Protein AF-A0A9E1V8F0-F1 (afdb_monomer)

Radius of gyration: 15.06 Å; Cα contacts (8 Å, |Δi|>4): 42; chains: 1; bounding box: 48×16×38 Å

Mean predicted aligned error: 6.56 Å

Structure (mmCIF, N/CA/C/O backbone):
data_AF-A0A9E1V8F0-F1
#
_entry.id   AF-A0A9E1V8F0-F1
#
loop_
_atom_site.group_PDB
_atom_site.id
_atom_site.type_symbol
_atom_site.label_atom_id
_atom_site.label_alt_id
_atom_site.label_comp_id
_atom_site.label_asym_id
_atom_site.label_entity_id
_atom_site.label_seq_id
_atom_site.pdbx_PDB_ins_code
_atom_site.Cartn_x
_atom_site.Cartn_y
_atom_site.Cartn_z
_atom_site.occupancy
_atom_site.B_iso_or_equiv
_atom_site.auth_seq_id
_atom_site.auth_comp_id
_atom_site.auth_asym_id
_atom_site.auth_atom_id
_atom_site.pdbx_PDB_model_num
ATOM 1 N N . MET A 1 1 ? 31.935 0.889 -15.992 1.00 35.72 1 MET A N 1
ATOM 2 C CA . MET A 1 1 ? 30.848 1.476 -15.182 1.00 35.72 1 MET A CA 1
ATOM 3 C C . MET A 1 1 ? 29.526 1.048 -15.794 1.00 35.72 1 MET A C 1
ATOM 5 O O . MET A 1 1 ? 29.065 1.660 -16.747 1.00 35.72 1 MET A O 1
ATOM 9 N N . THR A 1 2 ? 28.974 -0.069 -15.330 1.00 46.81 2 THR A N 1
ATOM 10 C CA . THR A 1 2 ? 27.608 -0.487 -15.658 1.00 46.81 2 THR A CA 1
ATOM 11 C C . THR A 1 2 ? 26.661 0.535 -15.043 1.00 46.81 2 THR A C 1
ATOM 13 O O . THR A 1 2 ? 26.617 0.679 -13.827 1.00 46.81 2 THR A O 1
ATOM 16 N N . MET A 1 3 ? 25.967 1.306 -15.881 1.00 43.94 3 MET A N 1
ATOM 17 C CA . MET A 1 3 ? 24.870 2.150 -15.421 1.00 43.94 3 MET A CA 1
ATOM 18 C C . MET A 1 3 ? 23.781 1.230 -14.873 1.00 43.94 3 MET A C 1
ATOM 20 O O . MET A 1 3 ? 23.055 0.608 -15.650 1.00 43.94 3 MET A O 1
ATOM 24 N N . ASP A 1 4 ? 23.700 1.125 -13.547 1.00 53.34 4 ASP A N 1
ATOM 25 C CA . ASP A 1 4 ? 22.564 0.541 -12.842 1.00 53.34 4 ASP A CA 1
ATOM 26 C C . ASP A 1 4 ? 21.317 1.333 -13.245 1.00 53.34 4 ASP A C 1
ATOM 28 O O . ASP A 1 4 ? 21.004 2.397 -12.7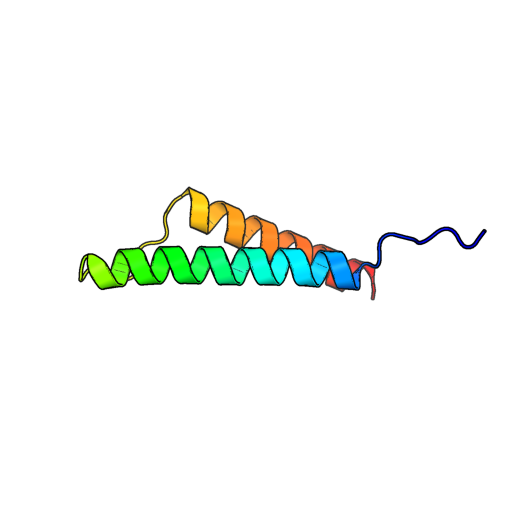05 1.00 53.34 4 ASP A O 1
ATOM 32 N N . LYS A 1 5 ? 20.598 0.841 -14.259 1.00 56.62 5 LYS A N 1
ATOM 33 C CA . LYS A 1 5 ? 19.196 1.209 -14.438 1.00 56.62 5 LYS A CA 1
ATOM 34 C C . LYS A 1 5 ? 18.531 0.894 -13.100 1.00 56.62 5 LYS A C 1
ATOM 36 O O . LYS A 1 5 ? 18.659 -0.251 -12.671 1.00 56.62 5 LYS A O 1
ATOM 41 N N . PRO A 1 6 ? 17.826 1.838 -12.451 1.00 55.09 6 PRO A N 1
ATOM 42 C CA . PRO A 1 6 ? 17.090 1.519 -11.238 1.00 55.09 6 PRO A CA 1
ATOM 43 C C . PRO A 1 6 ? 16.200 0.318 -11.548 1.00 55.09 6 PRO A C 1
ATOM 45 O O . PRO A 1 6 ? 15.336 0.399 -12.426 1.00 55.09 6 PRO A O 1
ATOM 48 N N . ASN A 1 7 ? 16.503 -0.807 -10.905 1.00 69.94 7 ASN A N 1
ATOM 49 C CA . ASN A 1 7 ? 15.975 -2.110 -11.259 1.00 69.94 7 ASN A CA 1
ATOM 50 C C . ASN A 1 7 ? 14.446 -2.029 -11.165 1.00 69.94 7 ASN A C 1
ATOM 52 O O . ASN A 1 7 ? 13.901 -1.774 -10.090 1.00 69.94 7 ASN A O 1
ATOM 56 N N . GLY A 1 8 ? 13.729 -2.174 -12.286 1.00 71.44 8 GLY A N 1
ATOM 57 C CA . GLY A 1 8 ? 12.263 -2.056 -12.308 1.00 71.44 8 GLY A CA 1
ATOM 58 C C . GLY A 1 8 ? 11.601 -2.972 -11.272 1.00 71.44 8 GLY A C 1
ATOM 59 O O . GLY A 1 8 ? 10.594 -2.612 -10.661 1.00 71.44 8 GLY A O 1
ATOM 60 N N . ALA A 1 9 ? 12.245 -4.104 -10.974 1.00 77.50 9 ALA A N 1
ATOM 61 C CA . ALA A 1 9 ? 11.850 -5.027 -9.920 1.00 77.50 9 ALA A CA 1
ATOM 62 C C .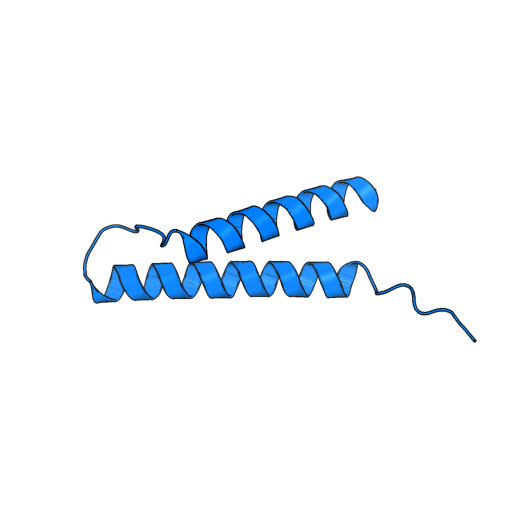 ALA A 1 9 ? 11.921 -4.426 -8.501 1.00 77.50 9 ALA A C 1
ATOM 64 O O . ALA A 1 9 ? 11.034 -4.693 -7.690 1.00 77.50 9 ALA A O 1
ATOM 65 N N . GLU A 1 10 ? 12.924 -3.602 -8.187 1.00 83.00 10 GLU A N 1
ATOM 66 C CA . GLU A 1 10 ? 13.045 -2.942 -6.877 1.00 83.00 10 GLU A CA 1
ATOM 67 C C . GLU A 1 10 ? 11.940 -1.912 -6.673 1.00 83.00 10 GLU A C 1
ATOM 69 O O . GLU A 1 10 ? 11.285 -1.898 -5.630 1.00 83.00 10 GLU A O 1
ATOM 74 N N . LYS A 1 11 ? 11.657 -1.105 -7.701 1.00 82.62 11 LYS A N 1
ATOM 75 C CA . LYS A 1 11 ? 10.549 -0.146 -7.641 1.00 82.62 11 LYS A CA 1
ATOM 76 C C . LYS A 1 11 ? 9.205 -0.859 -7.511 1.00 82.62 11 LYS A C 1
ATOM 78 O O . LYS A 1 11 ? 8.408 -0.482 -6.660 1.00 82.62 11 LYS A O 1
ATOM 83 N N . ARG A 1 12 ? 8.961 -1.937 -8.268 1.00 84.69 12 ARG A N 1
ATOM 84 C CA . ARG A 1 12 ? 7.743 -2.756 -8.102 1.00 84.69 12 ARG A CA 1
ATOM 85 C C . ARG A 1 12 ? 7.589 -3.286 -6.676 1.00 84.69 12 ARG A C 1
ATOM 87 O O . ARG A 1 12 ? 6.492 -3.212 -6.130 1.00 84.69 12 ARG A O 1
ATOM 94 N N . ARG A 1 13 ? 8.668 -3.787 -6.062 1.00 88.38 13 ARG A N 1
ATOM 95 C CA . ARG A 1 13 ? 8.653 -4.251 -4.662 1.00 88.38 13 ARG A CA 1
ATOM 96 C C . ARG A 1 13 ? 8.303 -3.129 -3.689 1.00 88.38 13 ARG A C 1
ATOM 98 O O . ARG A 1 13 ? 7.506 -3.364 -2.787 1.00 88.38 13 ARG A O 1
ATOM 105 N N . LEU A 1 14 ? 8.833 -1.924 -3.898 1.00 90.75 14 LEU A N 1
ATOM 106 C CA . LEU A 1 14 ? 8.500 -0.759 -3.076 1.00 90.75 14 LEU A CA 1
ATOM 107 C C . LEU A 1 14 ? 7.006 -0.417 -3.147 1.00 90.75 14 LEU A C 1
ATOM 109 O O . LEU A 1 14 ? 6.374 -0.257 -2.108 1.00 90.75 14 LEU A O 1
ATOM 113 N N . TYR A 1 15 ? 6.426 -0.344 -4.348 1.00 89.88 15 TYR A N 1
ATOM 114 C CA . TYR A 1 15 ? 4.997 -0.040 -4.502 1.00 89.88 15 TYR A CA 1
ATOM 115 C C . TYR A 1 15 ? 4.098 -1.158 -3.956 1.00 89.88 15 TYR A C 1
ATOM 117 O O . TYR A 1 15 ? 3.074 -0.871 -3.344 1.00 89.88 15 TYR A O 1
ATOM 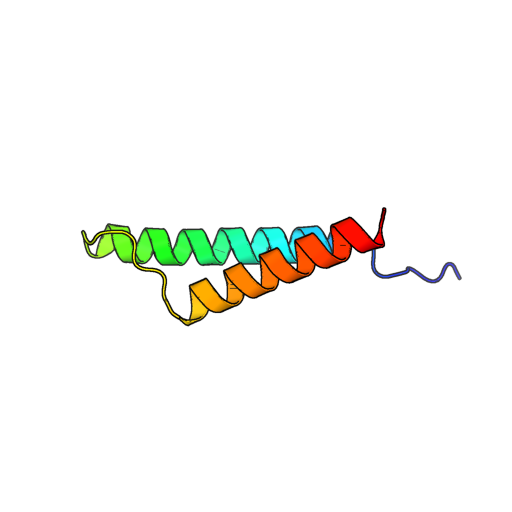125 N N . LEU A 1 16 ? 4.492 -2.427 -4.097 1.00 91.12 16 LEU A N 1
ATOM 126 C CA . LEU A 1 16 ? 3.783 -3.542 -3.458 1.00 91.12 16 LEU A CA 1
ATOM 127 C C . LEU A 1 16 ? 3.836 -3.457 -1.928 1.00 91.12 16 LEU A C 1
ATOM 129 O O . LEU A 1 16 ? 2.820 -3.669 -1.269 1.00 91.12 16 LEU A O 1
ATOM 133 N N . ALA A 1 17 ? 4.995 -3.116 -1.363 1.00 93.38 17 ALA A N 1
ATOM 134 C CA . ALA A 1 17 ? 5.135 -2.914 0.074 1.00 93.38 17 ALA A CA 1
ATOM 135 C C . ALA A 1 17 ? 4.284 -1.728 0.553 1.00 93.38 17 ALA A C 1
ATOM 137 O O . ALA A 1 17 ? 3.559 -1.860 1.536 1.00 93.38 17 ALA A O 1
ATOM 138 N N . ALA A 1 18 ? 4.303 -0.603 -0.169 1.00 92.75 18 ALA A N 1
ATOM 139 C CA . ALA A 1 18 ? 3.477 0.564 0.136 1.00 92.75 18 ALA A CA 1
ATOM 140 C C . ALA A 1 18 ? 1.977 0.229 0.111 1.00 92.75 18 ALA A C 1
ATOM 142 O O . ALA A 1 18 ? 1.255 0.598 1.037 1.00 92.75 18 ALA A O 1
ATOM 143 N N . PHE A 1 19 ? 1.523 -0.524 -0.897 1.00 95.06 19 PHE A N 1
ATOM 144 C CA . PHE A 1 19 ? 0.151 -1.028 -0.973 1.00 95.06 19 PHE A CA 1
ATOM 145 C C . PHE A 1 19 ? -0.201 -1.892 0.242 1.00 95.06 19 PHE A C 1
ATOM 147 O O . PHE A 1 19 ? -1.208 -1.645 0.902 1.00 95.06 19 PHE A O 1
ATOM 154 N N . ALA A 1 20 ? 0.637 -2.883 0.560 1.00 96.19 20 ALA A N 1
ATOM 155 C CA . ALA A 1 20 ? 0.388 -3.807 1.662 1.00 96.19 20 ALA A CA 1
ATOM 156 C C . ALA A 1 20 ? 0.337 -3.085 3.015 1.00 96.19 20 ALA A C 1
ATOM 158 O O . ALA A 1 20 ? -0.552 -3.354 3.822 1.00 96.19 20 ALA A O 1
ATOM 159 N N . ILE A 1 21 ? 1.249 -2.137 3.249 1.00 95.56 21 ILE A N 1
ATOM 160 C CA . ILE A 1 21 ? 1.279 -1.326 4.470 1.00 95.56 21 ILE A CA 1
ATOM 161 C C . ILE A 1 21 ? 0.014 -0.467 4.568 1.00 95.56 21 ILE A C 1
ATOM 163 O O . ILE A 1 21 ? -0.652 -0.498 5.600 1.00 95.56 21 ILE A O 1
ATOM 167 N N . ALA A 1 22 ? -0.352 0.251 3.501 1.00 94.19 22 ALA A N 1
ATOM 168 C CA . ALA A 1 22 ? -1.545 1.099 3.489 1.00 94.19 22 ALA A CA 1
ATOM 169 C C . ALA A 1 22 ? -2.826 0.293 3.752 1.00 94.19 22 ALA A C 1
ATOM 171 O O . ALA A 1 22 ? -3.620 0.661 4.618 1.00 94.19 22 ALA A O 1
ATOM 172 N N . LEU A 1 23 ? -2.982 -0.848 3.072 1.00 93.56 23 LEU A N 1
ATOM 173 C CA . LEU A 1 23 ? -4.110 -1.754 3.269 1.00 93.56 23 LEU A CA 1
ATOM 174 C C . LEU A 1 23 ? -4.167 -2.282 4.709 1.00 93.56 23 LEU A C 1
ATOM 176 O O . LEU A 1 23 ? -5.234 -2.296 5.318 1.00 93.56 23 LEU A O 1
ATOM 180 N N . THR A 1 24 ? -3.021 -2.687 5.262 1.00 94.88 24 THR A N 1
ATOM 181 C CA . THR A 1 24 ? -2.932 -3.223 6.629 1.00 94.88 24 THR A CA 1
ATOM 182 C C . THR A 1 24 ? -3.307 -2.168 7.664 1.00 94.88 24 THR A C 1
ATOM 184 O O . THR A 1 24 ? -4.044 -2.472 8.597 1.00 94.88 24 THR A O 1
ATOM 187 N N . ILE A 1 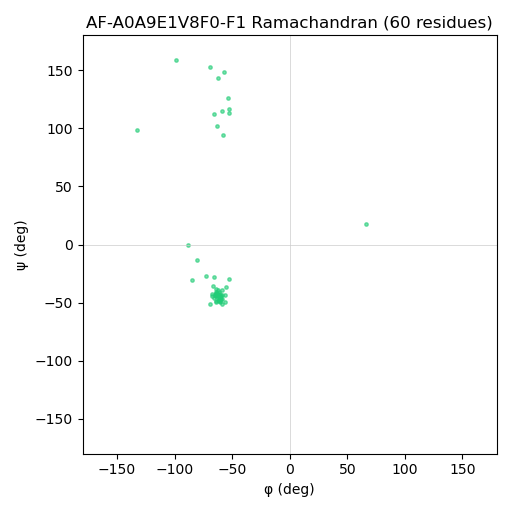25 ? -2.845 -0.926 7.492 1.00 94.06 25 ILE A N 1
ATOM 188 C CA . ILE A 1 25 ? -3.188 0.187 8.383 1.00 94.06 25 ILE A CA 1
ATOM 189 C C . ILE A 1 25 ? -4.690 0.479 8.318 1.00 94.06 25 ILE A C 1
ATOM 191 O O . ILE A 1 25 ? -5.335 0.538 9.362 1.00 94.06 25 ILE A O 1
ATOM 195 N N . ASP A 1 26 ? -5.269 0.605 7.121 1.00 92.44 26 ASP A N 1
ATOM 196 C CA . ASP A 1 26 ? -6.706 0.873 6.969 1.00 92.44 26 ASP A CA 1
ATOM 197 C C . ASP A 1 26 ? -7.572 -0.263 7.548 1.00 92.44 26 ASP A C 1
ATOM 199 O O . ASP A 1 26 ? -8.597 -0.008 8.192 1.00 92.44 26 ASP A O 1
ATOM 203 N N . LEU A 1 27 ? -7.151 -1.521 7.364 1.00 91.56 27 LEU A N 1
ATOM 204 C CA . LEU A 1 27 ? -7.808 -2.688 7.957 1.00 91.56 27 LEU A CA 1
ATOM 205 C C . LEU A 1 27 ? -7.692 -2.690 9.479 1.00 91.56 27 LEU A C 1
ATOM 207 O O . LEU A 1 27 ? -8.700 -2.889 10.150 1.00 91.56 27 LEU A O 1
ATOM 211 N N . ALA A 1 28 ? -6.503 -2.434 10.025 1.00 92.44 28 ALA A N 1
ATOM 212 C CA . ALA A 1 28 ? -6.292 -2.360 11.466 1.00 92.44 28 ALA A CA 1
ATOM 213 C C . ALA A 1 28 ? -7.152 -1.252 12.085 1.00 92.44 28 ALA A C 1
ATOM 215 O O . ALA A 1 28 ? -7.845 -1.494 13.068 1.00 92.44 28 ALA A O 1
ATOM 216 N N . ILE A 1 29 ? -7.184 -0.062 11.476 1.00 90.31 29 ILE A N 1
ATOM 217 C CA . ILE A 1 29 ? -8.031 1.051 11.925 1.00 90.31 29 ILE A CA 1
ATOM 218 C C . ILE A 1 2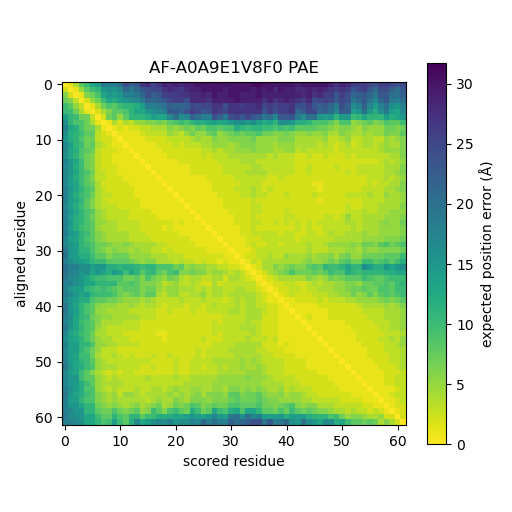9 ? -9.508 0.645 11.920 1.00 90.31 29 ILE A C 1
ATOM 220 O O . ILE A 1 29 ? -10.205 0.891 12.904 1.00 90.31 29 ILE A O 1
ATOM 224 N N . SER A 1 30 ? -9.986 0.023 10.839 1.00 90.06 30 SER A N 1
ATOM 225 C CA . SER A 1 30 ? -11.384 -0.422 10.735 1.00 90.06 30 SER A CA 1
ATOM 226 C C . SER A 1 30 ? -11.707 -1.497 11.782 1.00 90.06 30 SER A C 1
ATOM 228 O O . SER A 1 30 ? -12.731 -1.417 12.457 1.00 90.06 30 SER A O 1
ATOM 230 N N . PHE A 1 31 ? -10.788 -2.445 11.989 1.00 92.00 31 PHE A N 1
ATOM 231 C CA . PHE A 1 31 ? -10.900 -3.510 12.984 1.00 92.00 31 PHE A CA 1
ATOM 232 C C . PHE A 1 31 ? -10.963 -2.962 14.415 1.00 92.00 31 PHE A C 1
ATOM 234 O O . PHE A 1 31 ? -11.860 -3.330 15.168 1.00 92.00 31 PHE A O 1
ATOM 241 N N . PHE A 1 32 ? -10.072 -2.034 14.781 1.00 92.25 32 PHE A N 1
ATOM 242 C CA . PHE A 1 32 ? -10.079 -1.402 16.106 1.00 92.25 32 PHE A CA 1
ATOM 243 C C . PHE A 1 32 ? -11.318 -0.537 16.353 1.00 92.25 32 PHE A C 1
ATOM 245 O O . PHE A 1 32 ? -11.733 -0.384 17.499 1.00 92.25 32 PHE A O 1
ATOM 252 N N . LYS A 1 33 ? -11.921 0.016 15.296 1.00 90.12 33 LYS A N 1
ATOM 253 C CA . LYS A 1 33 ? -13.185 0.759 15.386 1.00 90.12 33 LYS A CA 1
ATOM 254 C C . LYS A 1 33 ? -14.420 -0.145 15.433 1.00 90.12 33 LYS A C 1
ATOM 256 O O . LYS A 1 33 ? -15.496 0.346 15.754 1.00 90.12 33 LYS A O 1
ATOM 261 N N . GLY A 1 34 ? -14.284 -1.438 15.120 1.00 89.19 34 GLY A N 1
ATOM 262 C CA . GLY A 1 34 ? -15.416 -2.362 14.996 1.00 89.19 34 GLY A CA 1
ATOM 263 C C . GLY A 1 34 ? -16.351 -2.027 13.827 1.00 89.19 34 GLY A C 1
ATOM 264 O O . GLY A 1 34 ? -17.495 -2.475 13.807 1.00 89.19 34 GLY A O 1
ATOM 265 N N . GLU A 1 35 ? -15.885 -1.225 12.869 1.00 88.38 35 GLU A N 1
ATOM 266 C CA . GLU A 1 35 ? -16.663 -0.794 11.710 1.00 88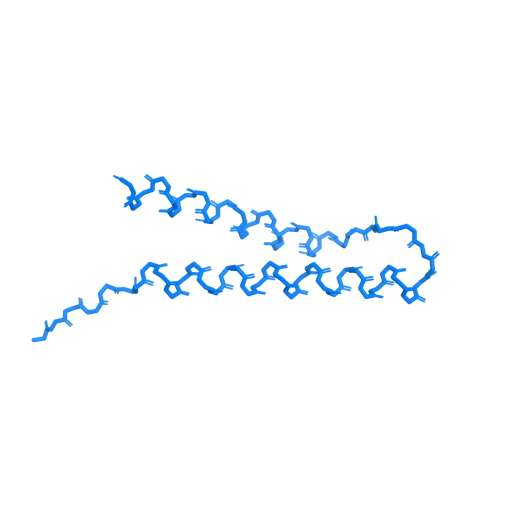.38 35 GLU A CA 1
ATOM 267 C C . GLU A 1 35 ? -16.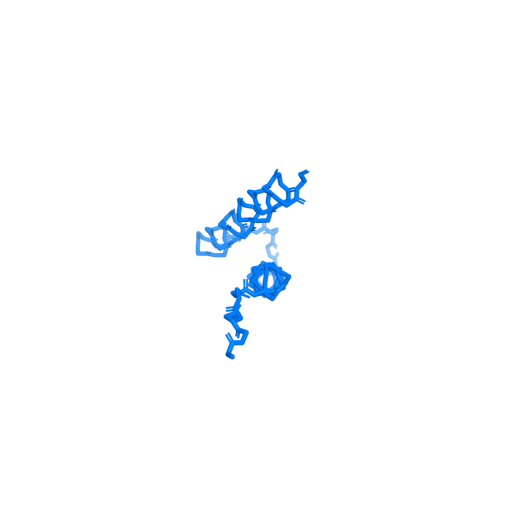334 -1.651 10.483 1.00 88.38 35 GLU A C 1
ATOM 269 O O . GLU A 1 35 ? -15.270 -2.269 10.380 1.00 88.38 35 GLU A O 1
ATOM 274 N N . ALA A 1 36 ? -17.249 -1.663 9.511 1.00 87.94 36 ALA A N 1
ATOM 275 C CA . ALA A 1 36 ? -16.958 -2.219 8.198 1.00 87.94 36 ALA A CA 1
ATOM 276 C C . ALA A 1 36 ? -15.742 -1.512 7.577 1.00 87.94 36 ALA A C 1
ATOM 278 O O . ALA A 1 36 ? -15.517 -0.323 7.810 1.00 87.94 36 ALA A O 1
ATOM 279 N N . TYR A 1 37 ? -14.976 -2.247 6.766 1.00 87.12 37 TYR A N 1
ATOM 280 C CA . TYR A 1 37 ? -13.773 -1.717 6.134 1.00 87.12 37 TYR A CA 1
ATOM 281 C C . TYR A 1 37 ? -14.070 -0.419 5.381 1.00 87.12 37 TYR A C 1
ATOM 283 O O . TYR A 1 37 ? -14.821 -0.404 4.401 1.00 87.12 37 TYR A O 1
ATOM 291 N N . ARG A 1 38 ? -13.452 0.667 5.846 1.00 89.12 38 ARG A N 1
ATOM 292 C CA . ARG A 1 38 ? -13.586 1.988 5.246 1.00 89.12 38 ARG A CA 1
ATOM 293 C C . ARG A 1 38 ? -12.194 2.600 5.099 1.00 89.12 38 ARG A C 1
ATOM 295 O O . ARG A 1 38 ? -11.663 3.120 6.081 1.00 89.12 38 ARG A O 1
ATOM 302 N N . PRO A 1 39 ? -11.587 2.521 3.901 1.00 87.44 39 PRO A N 1
ATOM 303 C CA . PRO A 1 39 ? -10.232 3.007 3.700 1.00 87.44 39 PRO A CA 1
ATOM 304 C C . PRO A 1 39 ? -10.148 4.506 3.961 1.00 87.44 39 PRO A C 1
ATOM 306 O O . PRO A 1 39 ? -11.065 5.270 3.631 1.00 87.44 39 PRO A O 1
ATOM 309 N N . THR A 1 40 ? -9.033 4.941 4.538 1.00 91.50 40 THR A N 1
ATOM 310 C CA . THR A 1 40 ? -8.752 6.368 4.657 1.00 91.50 40 THR A CA 1
ATOM 311 C C . THR A 1 40 ? -8.475 6.947 3.269 1.00 91.50 40 THR A C 1
ATOM 313 O O . THR A 1 40 ? -7.992 6.253 2.377 1.00 91.50 40 THR A O 1
ATOM 316 N N . LEU A 1 41 ? -8.744 8.242 3.063 1.00 93.06 41 L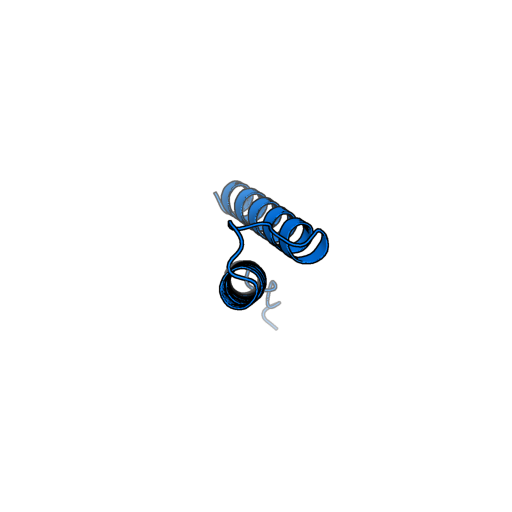EU A N 1
ATOM 317 C CA . LEU A 1 41 ? -8.418 8.909 1.791 1.00 93.06 41 LEU A CA 1
ATOM 318 C C . LEU A 1 41 ? -6.930 8.760 1.436 1.00 93.06 41 LEU A C 1
ATOM 320 O O . LEU A 1 41 ? -6.583 8.577 0.272 1.00 93.06 41 LEU A O 1
ATOM 324 N N . ILE A 1 42 ? -6.063 8.801 2.452 1.00 92.06 42 ILE A N 1
ATOM 325 C CA . ILE A 1 42 ? -4.614 8.643 2.303 1.00 92.06 42 ILE A CA 1
ATOM 326 C C . ILE A 1 42 ? -4.271 7.204 1.904 1.00 92.06 42 ILE A C 1
ATOM 328 O O . ILE A 1 42 ? -3.569 7.003 0.913 1.00 92.06 42 ILE A O 1
ATOM 332 N N . GLY A 1 43 ? -4.786 6.207 2.633 1.00 90.94 43 GLY A N 1
ATOM 333 C CA . GLY A 1 43 ? -4.558 4.797 2.318 1.00 90.94 43 GLY A CA 1
ATOM 334 C C . GLY A 1 43 ? -5.058 4.440 0.920 1.00 90.94 43 GLY A C 1
ATOM 335 O O . GLY A 1 43 ? -4.326 3.839 0.132 1.00 90.94 43 GLY A O 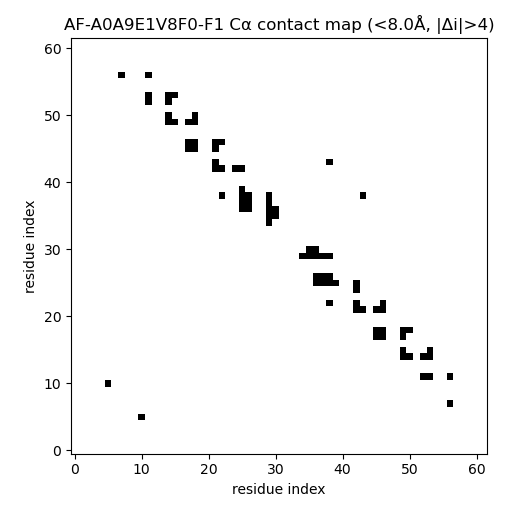1
ATOM 336 N N . LEU A 1 44 ? -6.248 4.922 0.552 1.00 93.69 44 LEU A N 1
ATOM 337 C CA . LEU A 1 44 ? -6.813 4.749 -0.784 1.00 93.69 44 LEU A CA 1
ATOM 338 C C . LEU A 1 44 ? -5.939 5.370 -1.880 1.00 93.69 44 LEU A C 1
ATOM 340 O O . LEU A 1 44 ? -5.676 4.715 -2.889 1.00 93.69 44 LEU A O 1
ATOM 344 N N . ALA A 1 45 ? -5.445 6.594 -1.684 1.00 95.62 45 ALA A N 1
ATOM 345 C CA . ALA A 1 45 ? -4.561 7.248 -2.648 1.00 95.62 45 ALA A CA 1
ATOM 346 C C . ALA A 1 45 ? -3.258 6.458 -2.863 1.00 95.62 45 ALA A C 1
ATOM 348 O O . ALA A 1 45 ? -2.837 6.261 -4.005 1.00 95.62 45 ALA A O 1
ATOM 349 N N . ILE A 1 46 ? -2.651 5.951 -1.783 1.00 94.00 46 ILE A N 1
ATOM 350 C CA . ILE A 1 46 ? -1.436 5.124 -1.852 1.00 94.00 46 ILE A CA 1
ATOM 351 C C . ILE A 1 46 ? -1.717 3.812 -2.590 1.00 94.00 46 ILE A C 1
ATOM 353 O O . ILE A 1 46 ? -0.930 3.409 -3.452 1.00 94.00 46 ILE A O 1
ATOM 357 N N . MET A 1 47 ? -2.841 3.156 -2.289 1.00 95.81 47 MET A N 1
ATOM 358 C CA . MET A 1 47 ? -3.231 1.911 -2.948 1.00 95.81 47 MET A CA 1
ATOM 359 C C . MET A 1 47 ? -3.441 2.116 -4.453 1.00 95.81 47 MET A C 1
ATOM 361 O O . MET A 1 47 ? -2.869 1.372 -5.252 1.00 95.81 47 MET A O 1
ATOM 365 N N . ILE A 1 48 ? -4.173 3.160 -4.853 1.00 94.56 48 ILE A N 1
ATOM 366 C CA . ILE A 1 48 ? -4.397 3.496 -6.267 1.00 94.56 48 ILE A CA 1
ATOM 367 C C . ILE A 1 48 ? -3.070 3.804 -6.967 1.00 94.56 48 ILE A C 1
ATOM 369 O O . ILE A 1 48 ? -2.790 3.228 -8.017 1.00 94.56 48 ILE A O 1
ATOM 373 N N . ALA A 1 49 ? -2.221 4.656 -6.384 1.00 94.38 49 ALA A N 1
ATOM 374 C CA . ALA A 1 49 ? -0.918 4.988 -6.961 1.00 94.38 49 ALA A CA 1
ATOM 375 C C . ALA A 1 49 ? -0.036 3.741 -7.150 1.00 94.38 49 ALA A C 1
ATOM 377 O O . ALA A 1 49 ? 0.631 3.595 -8.176 1.00 94.38 49 ALA A O 1
ATOM 378 N N . SER A 1 50 ? -0.079 2.815 -6.191 1.00 92.50 50 SER A N 1
ATOM 379 C CA . SER A 1 50 ? 0.670 1.559 -6.245 1.00 92.50 50 SER A CA 1
ATOM 380 C C . SER A 1 50 ? 0.162 0.623 -7.338 1.00 92.50 50 SER A C 1
ATOM 382 O O . SER A 1 50 ? 0.968 0.070 -8.087 1.00 92.50 50 SER A O 1
ATOM 384 N N . VAL A 1 51 ? -1.159 0.492 -7.488 1.00 93.62 51 VAL A N 1
ATOM 385 C CA . VAL A 1 51 ? -1.773 -0.303 -8.564 1.00 93.62 51 VAL A CA 1
ATOM 386 C C . VAL A 1 51 ? -1.475 0.305 -9.934 1.00 93.62 51 VAL A C 1
ATOM 388 O O . VAL A 1 51 ? -1.095 -0.422 -10.850 1.00 93.62 51 VAL A O 1
ATOM 391 N N . LEU A 1 52 ? -1.581 1.630 -10.075 1.00 93.50 52 LEU A N 1
ATOM 392 C CA . LEU A 1 52 ? -1.271 2.329 -11.324 1.00 93.50 52 LEU A CA 1
ATOM 393 C C . LEU A 1 52 ? 0.191 2.140 -11.727 1.00 93.50 52 LEU A C 1
ATOM 395 O O . LEU A 1 52 ? 0.472 1.825 -12.884 1.00 93.50 52 LEU A O 1
ATOM 399 N N . TYR A 1 53 ? 1.122 2.280 -10.779 1.00 89.75 53 TYR A N 1
ATOM 400 C CA . TYR A 1 53 ? 2.534 2.037 -11.053 1.00 89.75 53 TYR A CA 1
ATOM 401 C C . TYR A 1 53 ? 2.793 0.581 -11.437 1.00 89.75 53 TYR A C 1
ATOM 403 O O . TYR A 1 53 ? 3.526 0.313 -12.390 1.00 89.75 53 TYR A O 1
ATOM 411 N N . PHE A 1 54 ? 2.186 -0.363 -10.716 1.00 88.44 54 PHE A N 1
ATOM 412 C CA . PHE A 1 54 ? 2.335 -1.782 -11.007 1.00 88.44 54 PHE A CA 1
ATOM 413 C C . PHE A 1 54 ? 1.823 -2.120 -12.410 1.00 88.44 54 PHE A C 1
ATOM 415 O O . PHE A 1 54 ? 2.545 -2.755 -13.178 1.00 88.44 54 PHE A O 1
ATOM 422 N N . ALA A 1 55 ? 0.631 -1.639 -12.774 1.00 89.00 55 ALA A N 1
ATOM 423 C CA . ALA A 1 55 ? 0.060 -1.817 -14.105 1.00 89.00 55 ALA A CA 1
ATOM 424 C C . ALA A 1 55 ? 0.956 -1.194 -15.184 1.00 89.00 55 ALA A C 1
ATOM 426 O O . ALA A 1 55 ? 1.328 -1.875 -16.138 1.00 89.00 55 ALA A O 1
ATOM 427 N N . TYR A 1 56 ? 1.373 0.063 -15.004 1.00 88.38 56 TYR A N 1
ATOM 428 C CA . TYR A 1 56 ? 2.278 0.744 -15.931 1.00 88.38 56 TYR A CA 1
ATOM 429 C C . TYR A 1 56 ? 3.587 -0.025 -16.125 1.00 88.38 56 TYR A C 1
ATOM 431 O O . TYR A 1 56 ? 4.004 -0.276 -17.254 1.00 88.38 56 TYR A O 1
ATOM 439 N N . SER A 1 57 ? 4.229 -0.432 -15.028 1.00 84.44 57 SER A N 1
ATOM 440 C CA . SER A 1 57 ? 5.485 -1.172 -15.091 1.00 84.44 57 SER A CA 1
ATOM 441 C C . SER A 1 57 ? 5.293 -2.529 -15.768 1.00 84.44 57 SER A C 1
ATOM 443 O O . SER A 1 57 ? 6.114 -2.905 -16.599 1.00 84.44 57 SER A O 1
ATOM 445 N N . TYR A 1 58 ? 4.196 -3.232 -15.478 1.00 83.44 58 TYR A N 1
ATOM 446 C CA . TYR A 1 58 ? 3.873 -4.522 -16.083 1.00 83.44 58 TYR A CA 1
ATOM 447 C C . TYR A 1 58 ? 3.650 -4.441 -17.597 1.00 83.44 58 TYR A C 1
ATOM 449 O O . TYR A 1 58 ? 4.156 -5.296 -18.319 1.00 83.44 58 TYR A O 1
ATOM 457 N N . PHE A 1 59 ? 2.943 -3.414 -18.079 1.00 86.56 59 PHE A N 1
ATOM 458 C CA . PHE A 1 59 ? 2.766 -3.181 -19.515 1.00 86.56 59 PHE A CA 1
ATOM 459 C C . PHE A 1 59 ? 4.033 -2.668 -20.203 1.00 86.56 59 PHE A C 1
ATOM 461 O O . PHE A 1 59 ? 4.188 -2.894 -21.394 1.00 86.56 59 PHE A O 1
ATOM 468 N N . ARG A 1 60 ? 4.926 -1.975 -19.484 1.00 78.94 60 ARG A N 1
ATOM 469 C CA . ARG A 1 60 ? 6.157 -1.415 -20.057 1.00 78.94 60 ARG A CA 1
ATOM 470 C C . ARG A 1 60 ? 7.330 -2.396 -20.127 1.00 78.94 60 ARG A C 1
ATOM 472 O O . ARG A 1 60 ? 8.172 -2.238 -21.003 1.00 78.94 60 ARG A O 1
ATOM 479 N N . ASP A 1 61 ? 7.415 -3.350 -19.203 1.00 69.56 61 ASP A N 1
ATOM 480 C CA . ASP A 1 61 ? 8.439 -4.409 -19.251 1.00 69.56 61 ASP A CA 1
ATOM 481 C C . ASP A 1 61 ? 7.986 -5.643 -20.058 1.00 69.56 61 ASP A C 1
ATOM 483 O O . ASP A 1 61 ? 8.737 -6.614 -20.146 1.00 69.56 61 ASP A O 1
ATOM 487 N N . ARG A 1 62 ? 6.763 -5.633 -20.604 1.00 55.59 62 ARG A N 1
ATOM 488 C CA . ARG A 1 62 ? 6.327 -6.571 -21.646 1.00 55.59 62 ARG A CA 1
ATOM 489 C C . ARG A 1 62 ? 6.686 -6.040 -23.024 1.00 55.59 62 ARG A C 1
ATOM 491 O O . ARG A 1 62 ? 7.000 -6.895 -23.876 1.00 55.59 62 ARG A O 1
#

Foldseek 3Di:
DPPPPPPLVVVLVVLVVQLVVLQVVQVVVCVVVVHDRDRDPVSVVSNVVSVVSNVVSVVVVD

pLDDT: mean 84.84, std 14.04, range [35.72, 96.19]

Solvent-accessible surface area (backbone atoms only — not comparable to full-atom values): 3521 Å² total; per-residue (Å²): 133,82,80,78,66,79,52,67,68,58,55,47,50,51,33,52,49,50,27,53,51,30,52,49,50,28,47,49,55,16,59,78,67,73,47,75,84,58,70,42,74,66,34,47,50,47,36,51,54,24,51,53,50,47,52,53,51,56,67,68,79,103

Secondary structure (DSSP, 8-state):
-------HHHHHHHHHHHHHHHHHHHHHHHHHHTPPP---HHHHHHHHHHHHHHHHHHHH--

Nearest PDB structures (foldseek):
  2y3h-assembly1_C  TM=7.285E-01  e=2.737E+00  Cupriavidus metallidurans CH34
  4wwb-assembly1_A  TM=6.993E-01  e=4.272E+00  Cupriavidus metallidurans CH34
  2y39-assembly1_A  TM=4.870E-01  e=4.009E+00  Cupriavidus metallidurans CH34
  2y3b-assembly1_A-2  TM=4.803E-01  e=4.553E+00  Cupriavidus metallidurans CH34
  2y3d-assembly1_A  TM=4.814E-01  e=4.852E+00  Cupriavidus metallidurans CH34

Sequence (62 aa):
MTMDKPNGAEKRRLYLAAFAIALTIDLAISFFKGEAYRPTLIGLAIMIASVLYFAYSYFRDR